Protein AF-A0A2V7TXN1-F1 (afdb_monomer)

Structure (mmCIF, N/CA/C/O backbone):
data_AF-A0A2V7TXN1-F1
#
_entry.id   AF-A0A2V7TXN1-F1
#
loop_
_atom_site.group_PDB
_atom_site.id
_atom_site.type_symbol
_atom_site.label_atom_id
_atom_site.label_alt_id
_atom_site.label_comp_id
_atom_site.label_asym_id
_atom_site.label_entity_id
_atom_site.label_seq_id
_atom_site.pdbx_PDB_ins_code
_atom_site.Cartn_x
_atom_site.Cartn_y
_atom_site.Cartn_z
_atom_site.occupancy
_atom_site.B_iso_or_equiv
_atom_site.auth_seq_id
_atom_site.auth_comp_id
_atom_site.auth_asym_id
_atom_site.auth_atom_id
_atom_site.pdbx_PDB_model_num
ATOM 1 N N . MET A 1 1 ? -6.377 -0.291 13.987 1.00 91.50 1 MET A N 1
ATOM 2 C CA . MET A 1 1 ? -7.461 -0.305 12.959 1.00 91.50 1 MET A CA 1
ATOM 3 C C . MET A 1 1 ? -8.180 -1.663 12.950 1.00 91.50 1 MET A C 1
ATOM 5 O O . MET A 1 1 ? -7.564 -2.643 13.345 1.00 91.50 1 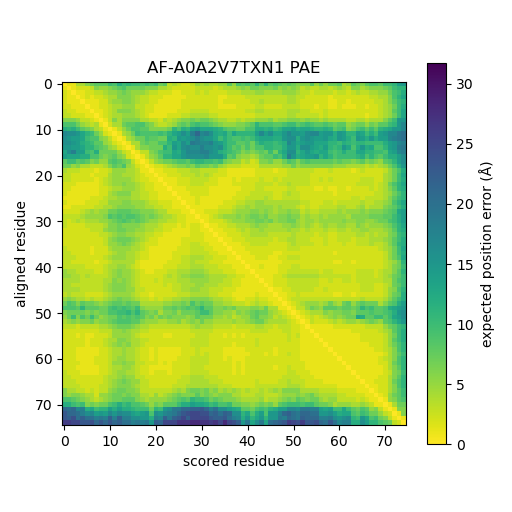MET A O 1
ATOM 9 N N . ARG A 1 2 ? -9.451 -1.776 12.519 1.00 90.94 2 ARG A N 1
ATOM 10 C CA . ARG A 1 2 ? -10.180 -3.069 12.424 1.00 90.94 2 ARG A CA 1
ATOM 11 C C . ARG A 1 2 ? -10.449 -3.467 10.974 1.00 90.94 2 ARG A C 1
ATOM 13 O O . ARG A 1 2 ? -10.622 -2.596 10.132 1.00 90.94 2 ARG A O 1
ATOM 20 N N . ASN A 1 3 ? -10.502 -4.770 10.687 1.00 94.56 3 ASN A N 1
ATOM 21 C CA . ASN A 1 3 ? -10.815 -5.310 9.352 1.00 94.56 3 ASN A CA 1
ATOM 22 C C . ASN A 1 3 ? -9.960 -4.694 8.224 1.00 94.56 3 ASN A C 1
ATOM 24 O O . ASN A 1 3 ? -10.471 -4.388 7.150 1.00 94.56 3 ASN A O 1
ATOM 28 N N . LEU A 1 4 ? -8.664 -4.470 8.482 1.00 96.19 4 LEU A N 1
ATOM 29 C CA . LEU A 1 4 ? -7.754 -3.875 7.504 1.00 96.19 4 LEU A CA 1
ATOM 30 C C . LEU A 1 4 ? -7.533 -4.835 6.330 1.00 96.19 4 LEU A C 1
ATOM 32 O O . LEU A 1 4 ? -7.024 -5.942 6.503 1.00 96.19 4 LEU A O 1
ATOM 36 N N . THR A 1 5 ? -7.881 -4.383 5.133 1.00 96.50 5 THR A N 1
ATOM 37 C CA . THR A 1 5 ? -7.721 -5.128 3.885 1.00 96.50 5 THR A CA 1
ATOM 38 C C . THR A 1 5 ? -6.903 -4.330 2.888 1.00 96.50 5 THR A C 1
ATOM 40 O O . THR A 1 5 ? -7.023 -3.106 2.822 1.00 96.50 5 THR A O 1
ATOM 43 N N . PHE A 1 6 ? -6.136 -5.039 2.065 1.00 96.31 6 PHE A N 1
ATOM 44 C CA . PHE A 1 6 ? -5.352 -4.468 0.978 1.00 96.31 6 PHE A CA 1
ATOM 45 C C . PHE A 1 6 ? -5.677 -5.151 -0.344 1.00 96.31 6 PHE A C 1
ATOM 47 O O . PHE A 1 6 ? -6.048 -6.325 -0.379 1.00 96.31 6 PHE A O 1
ATOM 54 N N . GLY A 1 7 ? -5.451 -4.434 -1.437 1.00 94.00 7 GLY A N 1
ATOM 55 C CA . GLY A 1 7 ? -5.343 -5.042 -2.752 1.00 94.00 7 GLY A CA 1
ATOM 56 C C . GLY A 1 7 ? -4.573 -4.163 -3.722 1.00 94.00 7 GLY A C 1
ATOM 57 O O . GLY A 1 7 ? -4.276 -3.001 -3.444 1.00 94.00 7 GLY A O 1
ATOM 58 N N . PHE A 1 8 ? -4.207 -4.748 -4.857 1.00 91.69 8 PHE A N 1
ATOM 59 C CA . PHE A 1 8 ? -3.396 -4.075 -5.861 1.00 91.69 8 PHE A CA 1
ATOM 60 C C . PHE A 1 8 ? -4.251 -3.238 -6.797 1.00 91.69 8 PHE A C 1
ATOM 62 O O . PHE A 1 8 ? -5.320 -3.660 -7.234 1.00 91.69 8 PHE A O 1
ATOM 69 N N . PHE A 1 9 ? -3.735 -2.064 -7.142 1.00 86.25 9 PHE A N 1
ATOM 70 C CA . PHE A 1 9 ? -4.284 -1.220 -8.192 1.00 86.25 9 PHE A CA 1
ATOM 71 C C . PHE A 1 9 ? -3.394 -1.326 -9.442 1.00 86.25 9 PHE A C 1
ATOM 73 O O . PHE A 1 9 ? -2.693 -0.393 -9.838 1.00 86.25 9 PHE A O 1
ATOM 80 N N . ASP A 1 10 ? -3.384 -2.532 -10.018 1.00 76.12 10 ASP A N 1
ATOM 81 C CA . ASP A 1 10 ? -2.491 -2.954 -11.109 1.00 76.12 10 ASP A CA 1
ATOM 82 C C . ASP A 1 10 ? -2.899 -2.406 -12.498 1.00 76.12 10 ASP A C 1
ATOM 84 O O . ASP A 1 10 ? -2.085 -2.461 -13.426 1.00 76.12 10 ASP A O 1
ATOM 88 N N . ASP A 1 11 ? -4.111 -1.848 -12.626 1.00 71.69 11 ASP A N 1
ATOM 89 C CA . ASP A 1 11 ? -4.692 -1.284 -13.862 1.00 71.69 11 ASP A CA 1
ATOM 90 C C . ASP A 1 11 ? -4.497 0.240 -13.989 1.00 71.69 11 ASP A C 1
ATOM 92 O O . ASP A 1 11 ? -5.137 0.911 -14.795 1.00 71.69 11 ASP A O 1
ATOM 96 N N . SER A 1 12 ? -3.592 0.820 -13.200 1.00 65.31 12 SER A N 1
ATOM 97 C CA . SER A 1 12 ? -3.337 2.270 -13.184 1.00 65.31 12 SER A CA 1
ATOM 98 C C . SER A 1 12 ? -2.675 2.834 -14.448 1.00 65.31 12 SER A C 1
ATOM 100 O O . SER A 1 12 ? -2.499 4.047 -14.551 1.00 65.31 12 SER A O 1
ATOM 102 N N . GLY A 1 13 ? -2.255 1.976 -15.385 1.00 65.19 13 GLY A N 1
ATOM 103 C CA . GLY A 1 13 ? -1.492 2.369 -16.574 1.00 65.19 13 GLY A CA 1
ATOM 104 C C . GLY A 1 13 ? -0.072 2.876 -16.278 1.00 65.19 13 GLY A C 1
ATOM 105 O O . GLY A 1 13 ? 0.627 3.284 -17.203 1.00 65.19 13 GLY A O 1
ATOM 106 N N . LEU A 1 14 ? 0.369 2.854 -15.013 1.00 64.00 14 LEU A N 1
ATOM 107 C CA . LEU A 1 14 ? 1.714 3.263 -14.612 1.00 64.00 14 LEU A CA 1
ATOM 108 C C . LEU A 1 14 ? 2.712 2.094 -14.704 1.00 64.00 14 LEU A C 1
ATOM 110 O O . LEU A 1 14 ? 2.339 0.945 -14.449 1.00 64.00 14 LEU A O 1
ATOM 114 N N . PRO A 1 15 ? 3.993 2.372 -15.013 1.00 65.00 15 PRO A N 1
ATOM 115 C CA . PRO A 1 15 ? 5.041 1.356 -15.014 1.00 65.00 15 PRO A CA 1
ATOM 116 C C . PRO A 1 15 ? 5.195 0.687 -13.634 1.00 65.00 15 PRO A C 1
ATOM 118 O O . PRO A 1 15 ? 5.519 1.341 -12.637 1.00 65.00 15 PRO A O 1
ATOM 121 N N . ARG A 1 16 ? 4.940 -0.630 -13.583 1.00 67.25 16 ARG A N 1
ATOM 122 C CA . ARG A 1 16 ? 4.945 -1.462 -12.356 1.00 67.25 16 ARG A CA 1
ATOM 123 C C . ARG A 1 16 ? 6.326 -1.613 -11.712 1.00 67.25 16 ARG A C 1
ATOM 125 O O . ARG A 1 16 ? 6.433 -2.024 -10.563 1.00 67.25 16 ARG A O 1
ATOM 132 N N . ASP A 1 17 ? 7.367 -1.327 -12.474 1.00 70.19 17 ASP A N 1
ATOM 133 C CA . ASP A 1 17 ? 8.775 -1.365 -12.088 1.00 70.19 17 ASP A CA 1
ATOM 134 C C . ASP A 1 17 ? 9.175 -0.190 -11.184 1.00 70.19 17 ASP A C 1
ATOM 136 O O . ASP A 1 17 ? 10.053 -0.336 -10.336 1.00 70.19 17 ASP A O 1
ATOM 140 N N . THR A 1 18 ? 8.507 0.958 -11.310 1.00 79.69 18 THR A N 1
ATOM 141 C CA . THR A 1 18 ? 8.828 2.155 -10.514 1.00 79.69 18 THR A CA 1
ATOM 142 C C . THR A 1 18 ? 7.978 2.283 -9.252 1.00 79.69 18 THR A C 1
ATOM 144 O O . THR A 1 18 ? 8.462 2.741 -8.209 1.00 79.69 18 THR A O 1
ATOM 147 N N . ARG A 1 19 ? 6.698 1.895 -9.326 1.00 86.75 19 ARG A N 1
ATOM 148 C CA . ARG A 1 19 ? 5.720 2.114 -8.255 1.00 86.75 19 ARG A CA 1
ATOM 149 C C . ARG A 1 19 ? 4.756 0.952 -8.109 1.00 86.75 19 ARG A C 1
ATOM 151 O O . ARG A 1 19 ? 4.299 0.373 -9.089 1.00 86.75 19 ARG A O 1
ATOM 158 N N . ILE A 1 20 ? 4.370 0.699 -6.863 1.00 89.81 20 ILE A N 1
ATOM 159 C CA . ILE A 1 20 ? 3.292 -0.224 -6.521 1.00 89.81 20 ILE A CA 1
ATOM 160 C C . ILE A 1 20 ? 2.163 0.594 -5.906 1.00 89.81 20 ILE A C 1
ATOM 162 O O . ILE A 1 20 ? 2.350 1.261 -4.884 1.00 89.81 20 ILE A O 1
ATOM 166 N N . LEU A 1 21 ? 0.997 0.554 -6.549 1.00 91.06 21 LEU A N 1
ATOM 167 C CA . LEU A 1 21 ? -0.222 1.166 -6.038 1.00 91.06 21 LEU A CA 1
ATOM 168 C C . LEU A 1 21 ? -1.081 0.111 -5.354 1.00 91.06 21 LEU A C 1
ATOM 170 O O . LEU A 1 21 ? -1.317 -0.972 -5.896 1.00 91.06 21 LEU A O 1
ATOM 174 N N . MET A 1 22 ? -1.568 0.447 -4.167 1.00 92.19 22 MET A N 1
ATOM 175 C CA . MET A 1 22 ? -2.446 -0.418 -3.391 1.00 92.19 22 MET A CA 1
ATOM 176 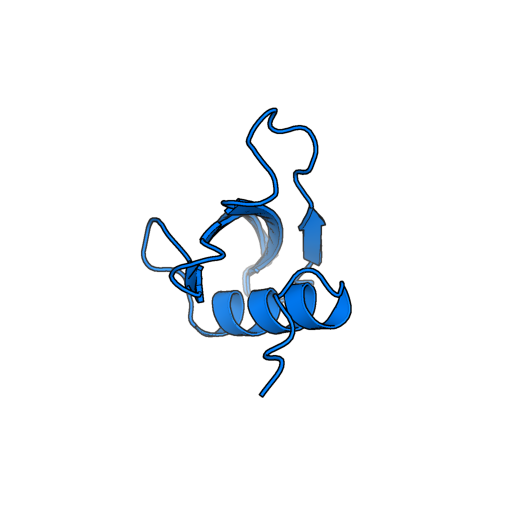C C . MET A 1 22 ? -3.636 0.375 -2.896 1.00 92.19 22 MET A C 1
ATOM 178 O O . MET A 1 22 ? -3.461 1.498 -2.434 1.00 92.19 22 MET A O 1
ATOM 182 N N . PHE A 1 23 ? -4.821 -0.220 -2.920 1.00 93.56 23 PHE A N 1
ATOM 183 C CA . PHE A 1 23 ? -5.924 0.284 -2.117 1.00 93.56 23 PHE A CA 1
ATOM 184 C C . PHE A 1 23 ? -5.872 -0.346 -0.725 1.00 93.56 23 PHE A C 1
ATOM 186 O O . PHE A 1 23 ? -5.430 -1.486 -0.561 1.00 93.56 23 PHE A O 1
ATOM 193 N N . TYR A 1 24 ? -6.346 0.395 0.269 1.00 95.25 24 TYR A N 1
ATOM 194 C CA . TYR A 1 24 ? -6.620 -0.129 1.598 1.00 95.25 24 TYR A CA 1
ATOM 195 C C . TYR A 1 24 ? -8.020 0.274 2.046 1.00 95.25 24 TYR A C 1
ATOM 197 O O . TYR A 1 24 ? -8.533 1.323 1.646 1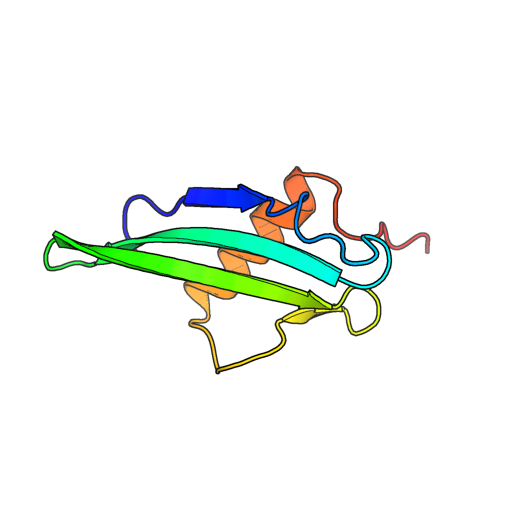.00 95.25 24 TYR A O 1
ATOM 205 N N . SER A 1 25 ? -8.611 -0.531 2.921 1.00 96.69 25 SER A N 1
ATOM 206 C CA . SER A 1 25 ? -9.813 -0.169 3.670 1.00 96.69 25 SER A CA 1
ATOM 207 C C . SER A 1 25 ? -9.784 -0.767 5.066 1.00 96.69 25 SER A C 1
ATOM 209 O O . SER A 1 25 ? -9.214 -1.835 5.263 1.00 96.69 25 SER A O 1
ATOM 211 N N . PHE A 1 26 ? -10.373 -0.067 6.030 1.00 96.38 26 PHE A N 1
ATOM 212 C CA . PHE A 1 26 ? -10.506 -0.517 7.412 1.00 96.38 26 PHE A CA 1
ATOM 213 C C . PHE A 1 26 ? -11.706 0.155 8.091 1.00 96.38 26 PHE A C 1
ATOM 215 O O . PHE A 1 26 ? -12.228 1.167 7.617 1.00 96.38 26 PHE A O 1
ATOM 222 N N . GLU A 1 27 ? -12.107 -0.387 9.233 1.00 96.81 27 GLU A N 1
ATOM 223 C CA . GLU A 1 27 ? -13.076 0.207 10.151 1.00 96.81 27 GLU A CA 1
ATOM 224 C C . GLU A 1 27 ? -12.356 0.873 11.333 1.00 96.81 27 GLU A C 1
ATOM 226 O O . GLU A 1 27 ? -11.434 0.295 11.929 1.00 96.81 27 GLU A O 1
ATOM 231 N N . THR A 1 28 ? -12.754 2.104 11.671 1.00 93.44 28 THR A N 1
ATOM 232 C CA . THR A 1 28 ? -12.288 2.786 12.890 1.00 93.44 28 THR A CA 1
ATOM 233 C C . THR A 1 28 ? -12.919 2.168 14.139 1.00 93.44 28 THR A C 1
ATOM 235 O O . THR A 1 28 ? -13.814 1.325 14.057 1.00 93.44 28 THR A O 1
ATOM 238 N N . GLU A 1 29 ? -12.464 2.587 15.319 1.00 91.50 29 GLU A N 1
ATOM 239 C CA . GLU A 1 29 ? -13.061 2.149 16.586 1.00 91.50 29 GLU A CA 1
ATOM 240 C C . GLU A 1 29 ? -14.523 2.598 16.724 1.00 91.50 29 GLU A C 1
ATOM 242 O O . GLU A 1 29 ? -15.334 1.889 17.310 1.00 91.50 29 GLU A O 1
ATOM 247 N N . GLU A 1 30 ? -14.883 3.719 16.098 1.00 95.19 30 GLU A N 1
ATOM 248 C CA . GLU A 1 30 ? -16.242 4.259 16.014 1.00 95.19 30 GLU A CA 1
ATOM 249 C C . GLU A 1 30 ? -17.087 3.617 14.898 1.00 95.19 30 GLU A C 1
ATOM 251 O O . GLU A 1 30 ? -18.131 4.155 14.533 1.00 95.19 30 GLU A O 1
ATOM 256 N N . HIS A 1 31 ? -16.647 2.485 14.335 1.00 92.12 31 HIS A N 1
ATOM 257 C CA . HIS A 1 31 ? -17.330 1.765 13.253 1.00 92.12 31 HIS A CA 1
ATOM 258 C C . HIS A 1 31 ? -17.493 2.576 11.955 1.00 92.12 31 HIS A C 1
ATOM 260 O O . HIS A 1 31 ? -18.414 2.342 11.170 1.00 92.12 31 HIS A O 1
ATOM 266 N N . LEU A 1 32 ? -16.588 3.526 11.694 1.00 95.06 32 LEU A N 1
ATOM 267 C CA . LEU A 1 32 ? -16.573 4.276 10.439 1.00 95.06 32 LEU A CA 1
ATOM 268 C C . LEU A 1 32 ? -15.668 3.595 9.414 1.00 95.06 32 LEU A C 1
ATOM 270 O O . LEU A 1 32 ? -14.503 3.309 9.692 1.00 95.06 32 LEU A O 1
ATOM 274 N N . ALA A 1 33 ? -16.179 3.403 8.199 1.00 94.62 33 ALA A N 1
ATOM 275 C CA . ALA A 1 33 ? -15.380 2.903 7.088 1.00 94.62 33 ALA A CA 1
ATOM 276 C C . ALA A 1 33 ? -14.410 3.984 6.583 1.00 94.62 33 ALA A C 1
ATOM 278 O O . ALA A 1 33 ? -14.797 5.125 6.300 1.00 94.62 33 ALA A O 1
ATOM 279 N N . ARG A 1 34 ? -13.136 3.616 6.443 1.00 95.00 34 ARG A N 1
ATOM 280 C CA . ARG A 1 34 ? -12.082 4.434 5.836 1.00 95.00 34 ARG A CA 1
ATOM 281 C C . ARG A 1 34 ? -11.399 3.643 4.735 1.00 95.00 34 ARG A C 1
ATOM 283 O O . ARG A 1 34 ? -11.202 2.439 4.858 1.00 95.00 34 ARG A O 1
ATOM 290 N N . SER A 1 35 ? -11.007 4.334 3.673 1.00 95.06 35 SER A N 1
ATOM 291 C CA . SER A 1 35 ? -10.272 3.746 2.558 1.00 95.06 35 SER A CA 1
ATOM 292 C C . SER A 1 35 ? -9.334 4.763 1.926 1.0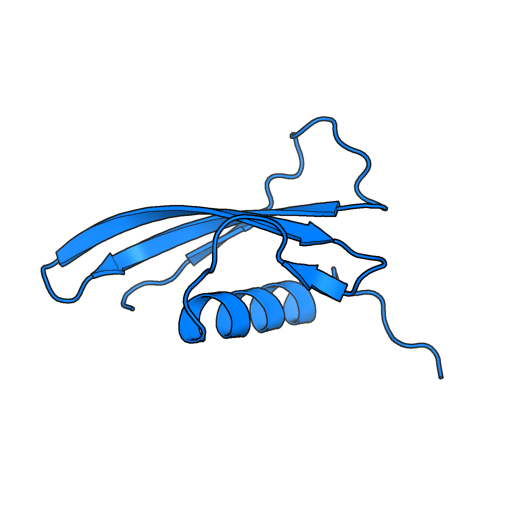0 95.06 35 SER A C 1
ATOM 294 O O . SER A 1 35 ? -9.495 5.971 2.109 1.00 95.06 35 SER A O 1
ATOM 296 N N . GLY A 1 36 ? -8.361 4.282 1.165 1.00 92.94 36 GLY A N 1
ATOM 297 C CA . GLY A 1 36 ? -7.431 5.140 0.446 1.00 92.94 36 GLY A CA 1
ATOM 298 C C . GLY A 1 36 ? -6.496 4.356 -0.459 1.00 92.94 36 GLY A C 1
ATOM 299 O O . GLY A 1 36 ? -6.648 3.147 -0.630 1.00 92.94 36 GLY A O 1
ATOM 300 N N . ILE A 1 37 ? -5.529 5.068 -1.034 1.00 92.06 37 ILE A N 1
ATOM 301 C CA . ILE A 1 37 ? -4.495 4.499 -1.898 1.00 92.06 37 ILE A CA 1
ATOM 302 C C . ILE A 1 37 ? -3.129 4.757 -1.260 1.00 92.06 37 ILE A C 1
ATOM 304 O O . ILE A 1 37 ? -2.848 5.866 -0.806 1.00 92.06 37 ILE A O 1
ATOM 308 N N . LEU A 1 38 ? -2.282 3.732 -1.233 1.00 93.06 38 LEU A N 1
ATOM 309 C CA . LEU A 1 38 ? -0.875 3.814 -0.860 1.00 93.06 38 LEU A CA 1
ATOM 310 C C . LEU A 1 38 ? -0.000 3.724 -2.104 1.00 93.06 38 LEU A C 1
ATOM 312 O O . LEU A 1 38 ? -0.222 2.887 -2.980 1.00 93.06 38 LEU A O 1
ATOM 316 N N . HIS A 1 39 ? 1.006 4.593 -2.155 1.00 92.00 39 HIS A N 1
ATOM 317 C CA . HIS A 1 39 ? 1.959 4.679 -3.253 1.00 92.00 39 HIS A CA 1
ATOM 318 C C . HIS A 1 39 ? 3.323 4.249 -2.730 1.00 92.00 39 HIS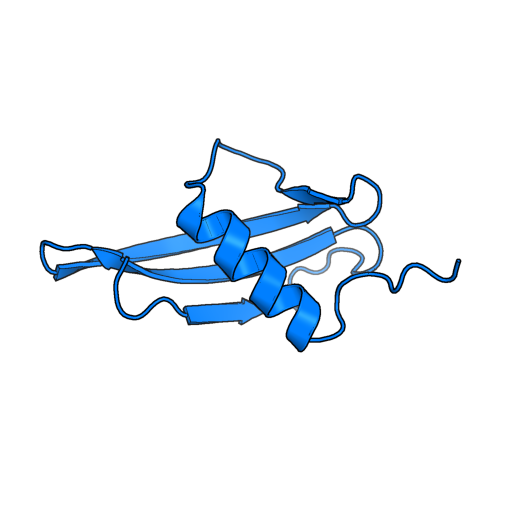 A C 1
ATOM 320 O O . HIS A 1 39 ? 3.977 5.011 -2.019 1.00 92.00 39 HIS A O 1
ATOM 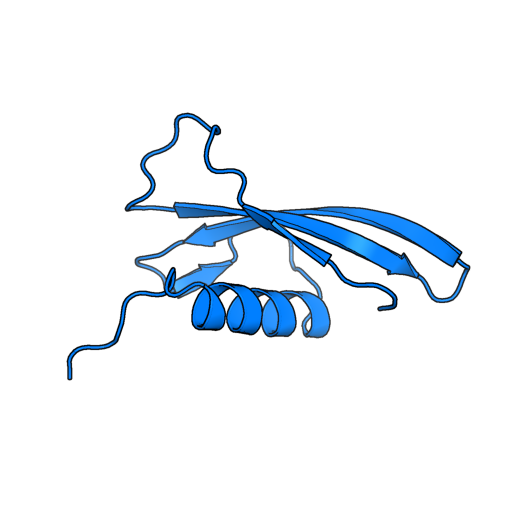326 N N . TYR A 1 40 ? 3.754 3.035 -3.056 1.00 91.88 40 TYR A N 1
ATOM 327 C CA . TYR A 1 40 ? 5.084 2.562 -2.694 1.00 91.88 40 TYR A CA 1
ATOM 328 C C . TYR A 1 40 ? 6.059 2.811 -3.844 1.00 91.88 40 TYR A C 1
ATOM 330 O O . TYR A 1 40 ? 5.825 2.365 -4.967 1.00 91.88 40 TYR A O 1
ATOM 338 N N . HIS A 1 41 ? 7.143 3.532 -3.570 1.00 90.56 41 HIS A N 1
ATOM 339 C CA . HIS A 1 41 ? 8.228 3.746 -4.518 1.00 90.56 41 HIS A CA 1
ATOM 340 C C . HIS A 1 41 ? 9.250 2.624 -4.368 1.00 90.56 41 HIS A C 1
ATOM 342 O O . HIS A 1 41 ? 9.838 2.467 -3.298 1.00 90.56 41 HIS A O 1
ATOM 348 N N . VAL A 1 42 ? 9.468 1.852 -5.433 1.00 88.69 42 VAL A N 1
ATOM 349 C CA . VAL A 1 42 ? 10.268 0.619 -5.369 1.00 88.69 42 VAL A CA 1
ATOM 350 C C . VAL A 1 42 ? 11.748 0.928 -5.130 1.00 88.69 42 VAL A C 1
ATOM 352 O O . VAL A 1 42 ? 12.357 0.348 -4.236 1.00 88.69 42 VAL A O 1
ATOM 355 N N . GLU A 1 43 ? 12.306 1.887 -5.872 1.00 87.94 43 GLU A N 1
ATOM 356 C CA . GLU A 1 43 ? 13.723 2.272 -5.764 1.00 87.94 43 GLU A CA 1
ATOM 357 C C . GLU A 1 43 ? 14.060 2.906 -4.405 1.00 87.94 43 GLU A C 1
ATOM 359 O O . GLU A 1 43 ? 14.947 2.438 -3.697 1.00 87.94 43 GLU A O 1
ATOM 364 N N . GLU A 1 44 ? 13.295 3.922 -3.993 1.00 89.75 44 GLU A N 1
ATOM 365 C CA . GLU A 1 44 ? 13.457 4.593 -2.696 1.00 89.75 44 GLU A CA 1
ATOM 366 C C . GLU A 1 44 ? 12.965 3.762 -1.495 1.00 89.75 44 GLU A C 1
ATOM 368 O O . GLU A 1 44 ? 13.118 4.181 -0.348 1.00 89.75 44 GLU A O 1
ATOM 373 N N . ARG A 1 45 ? 12.345 2.601 -1.745 1.00 90.50 45 ARG A N 1
ATOM 374 C CA . ARG A 1 45 ? 11.830 1.653 -0.744 1.00 90.50 45 ARG A CA 1
ATOM 375 C C . ARG A 1 45 ? 10.931 2.278 0.328 1.00 90.50 45 ARG A C 1
ATOM 377 O O . ARG A 1 45 ? 10.959 1.871 1.491 1.00 90.50 45 ARG A O 1
ATOM 384 N N . ARG A 1 46 ? 10.102 3.253 -0.049 1.00 90.75 46 ARG A N 1
ATOM 385 C CA . ARG A 1 46 ? 9.245 3.994 0.890 1.00 90.75 46 ARG A CA 1
ATOM 386 C C . ARG A 1 46 ? 7.876 4.322 0.315 1.00 90.75 46 ARG A C 1
ATOM 388 O O . ARG A 1 46 ? 7.695 4.399 -0.899 1.00 90.75 46 ARG A O 1
ATOM 395 N N . PHE A 1 47 ? 6.929 4.605 1.206 1.00 92.12 47 PHE A N 1
ATOM 396 C CA . PHE A 1 47 ? 5.665 5.223 0.819 1.00 92.12 47 PHE A CA 1
ATOM 397 C C . PHE A 1 47 ? 5.857 6.705 0.472 1.00 92.12 47 PHE A C 1
ATOM 399 O O . PHE A 1 47 ? 6.624 7.427 1.118 1.00 92.12 47 PHE A O 1
ATOM 406 N N . VAL A 1 48 ? 5.150 7.151 -0.562 1.00 89.81 48 VAL A N 1
ATOM 407 C CA . VAL A 1 48 ? 5.128 8.531 -1.053 1.00 89.81 48 VAL A CA 1
ATOM 408 C C . VAL A 1 48 ? 3.732 9.104 -0.844 1.00 89.81 48 VAL A C 1
ATOM 410 O O . VAL A 1 48 ? 2.744 8.419 -1.090 1.00 89.81 48 VAL A O 1
ATOM 413 N N . GLY A 1 49 ? 3.651 10.370 -0.435 1.00 83.88 49 GLY A N 1
ATOM 414 C CA . GLY A 1 49 ? 2.387 11.066 -0.211 1.00 83.88 49 GLY A CA 1
ATOM 415 C C . GLY A 1 49 ? 2.271 11.623 1.208 1.00 83.88 49 GLY A C 1
ATOM 416 O O . GLY A 1 49 ? 3.296 11.836 1.865 1.00 83.88 49 GLY A O 1
ATOM 417 N N . PRO A 1 50 ? 1.038 11.903 1.669 1.00 82.56 50 PRO A N 1
ATOM 418 C CA . PRO A 1 50 ? 0.770 12.356 3.028 1.00 82.56 50 PRO A CA 1
ATOM 419 C C . PRO A 1 50 ? 1.353 11.404 4.072 1.00 82.56 50 PRO A C 1
ATOM 421 O O . PRO A 1 50 ? 1.557 10.217 3.819 1.00 82.56 50 PRO A O 1
ATOM 424 N N . ARG A 1 51 ? 1.600 11.916 5.280 1.00 82.69 51 ARG A N 1
ATOM 425 C CA . ARG A 1 51 ? 2.062 11.067 6.377 1.00 82.69 51 ARG A CA 1
ATOM 426 C C . ARG A 1 51 ? 0.962 10.065 6.720 1.00 82.69 51 ARG A C 1
ATOM 428 O O . ARG A 1 51 ? -0.113 10.452 7.169 1.00 82.69 51 ARG A O 1
ATOM 435 N N . HIS A 1 52 ? 1.244 8.794 6.477 1.00 84.38 52 HIS A N 1
ATOM 436 C CA . HIS A 1 52 ? 0.367 7.697 6.847 1.00 84.38 52 HIS A CA 1
ATOM 437 C C . HIS A 1 52 ? 0.667 7.232 8.268 1.00 84.38 52 HIS A C 1
ATOM 439 O O . HIS A 1 52 ? 1.770 7.421 8.786 1.00 84.38 52 HIS A O 1
ATOM 445 N N . ASP A 1 53 ? -0.336 6.614 8.875 1.00 88.62 53 ASP A N 1
ATOM 446 C CA . ASP A 1 53 ? -0.210 5.984 10.177 1.00 88.62 53 ASP A CA 1
ATOM 447 C C . ASP A 1 53 ? 0.844 4.851 10.165 1.00 88.62 53 ASP A C 1
ATOM 449 O O . ASP A 1 53 ? 1.050 4.163 9.154 1.00 88.62 53 ASP A O 1
ATOM 453 N N . GLN A 1 54 ? 1.551 4.670 11.284 1.00 91.12 54 GLN A N 1
ATOM 454 C CA . GLN A 1 54 ? 2.622 3.678 11.396 1.00 91.12 54 GLN A CA 1
ATOM 455 C C . GLN A 1 54 ? 2.092 2.235 11.341 1.00 91.12 54 GLN A C 1
ATOM 457 O O . GLN A 1 54 ? 2.724 1.376 10.721 1.00 91.12 54 GLN A O 1
ATOM 462 N N . GLU A 1 55 ? 0.931 1.964 11.938 1.00 93.19 55 GLU A N 1
ATOM 463 C CA . GLU A 1 55 ? 0.255 0.665 11.870 1.00 93.19 55 GLU A CA 1
ATOM 464 C C . GLU A 1 55 ? -0.111 0.352 10.408 1.00 93.19 55 GLU A C 1
ATOM 466 O O . GLU A 1 55 ? 0.180 -0.740 9.915 1.00 93.19 55 GLU A O 1
ATOM 471 N N . LEU A 1 56 ? -0.636 1.341 9.670 1.00 94.12 56 LEU A N 1
ATOM 472 C CA . LEU A 1 56 ? -1.007 1.190 8.255 1.00 94.12 56 LEU A CA 1
ATOM 473 C C . LEU A 1 56 ? 0.200 0.878 7.369 1.00 94.12 56 LEU A C 1
ATOM 475 O O . LEU A 1 56 ? 0.167 -0.058 6.571 1.00 94.12 56 LEU A O 1
ATOM 479 N N . THR A 1 57 ? 1.269 1.660 7.503 1.00 93.94 57 THR A N 1
ATOM 480 C CA . THR A 1 57 ? 2.487 1.476 6.698 1.00 93.94 57 THR A CA 1
ATOM 481 C C . THR A 1 57 ? 3.182 0.149 6.990 1.00 93.94 57 THR A C 1
ATOM 483 O O . THR A 1 57 ? 3.648 -0.508 6.060 1.00 93.94 57 THR A O 1
ATOM 486 N N . THR A 1 58 ? 3.195 -0.291 8.249 1.00 94.88 58 THR A N 1
ATOM 487 C CA . THR A 1 58 ? 3.757 -1.592 8.641 1.00 94.88 58 THR A CA 1
ATOM 488 C C . THR A 1 58 ? 2.957 -2.745 8.036 1.00 94.88 58 THR A C 1
ATOM 490 O O . THR A 1 58 ? 3.534 -3.633 7.408 1.00 94.88 58 THR A O 1
ATOM 493 N N . ALA A 1 59 ? 1.627 -2.710 8.156 1.00 96.00 59 ALA A N 1
ATOM 494 C CA . ALA A 1 59 ? 0.756 -3.738 7.590 1.00 96.00 59 ALA A CA 1
ATOM 495 C C . ALA A 1 59 ? 0.839 -3.792 6.054 1.00 96.00 59 ALA A C 1
ATOM 497 O O . ALA A 1 59 ? 0.842 -4.870 5.461 1.00 96.00 59 ALA A O 1
ATOM 498 N N . ALA A 1 60 ? 0.975 -2.635 5.404 1.00 95.25 60 ALA A N 1
ATOM 499 C CA . ALA A 1 60 ? 1.137 -2.549 3.959 1.00 95.25 60 ALA A CA 1
ATOM 500 C C . ALA A 1 60 ? 2.473 -3.147 3.476 1.00 95.25 60 ALA A C 1
ATOM 502 O O . ALA A 1 60 ? 2.507 -3.812 2.442 1.00 95.25 60 ALA A O 1
ATOM 503 N N . LEU A 1 61 ? 3.571 -2.959 4.219 1.00 95.00 61 LEU A N 1
ATOM 504 C CA . LEU A 1 61 ? 4.858 -3.598 3.908 1.00 95.0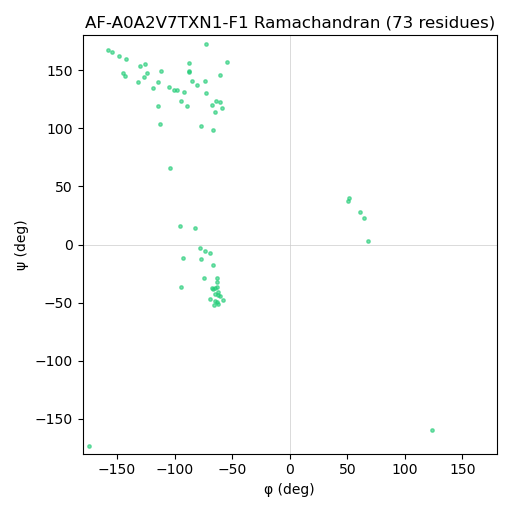0 61 LEU A CA 1
ATOM 505 C C . LEU A 1 61 ? 4.792 -5.123 4.044 1.00 95.00 61 LEU A C 1
ATOM 507 O O . LEU A 1 61 ? 5.311 -5.826 3.178 1.00 95.00 61 LEU A O 1
ATOM 511 N N . ASP A 1 62 ? 4.138 -5.636 5.090 1.00 95.31 62 ASP A N 1
ATOM 512 C CA . ASP A 1 62 ? 3.922 -7.080 5.258 1.00 95.31 62 ASP A CA 1
AT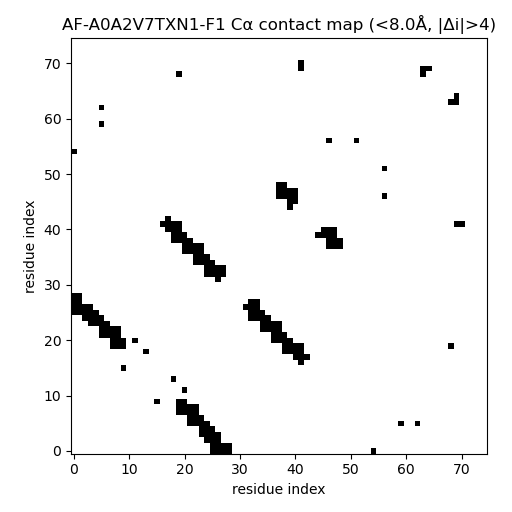OM 513 C C . ASP A 1 62 ? 3.100 -7.654 4.093 1.00 95.31 62 ASP A C 1
ATOM 515 O O . ASP A 1 62 ? 3.481 -8.662 3.497 1.00 95.31 62 ASP A O 1
ATOM 519 N N . PHE A 1 63 ? 2.034 -6.959 3.684 1.00 95.06 63 PHE A N 1
ATOM 520 C CA . PHE A 1 63 ? 1.245 -7.331 2.510 1.00 95.06 63 PHE A CA 1
ATOM 521 C C . PHE A 1 63 ? 2.092 -7.390 1.225 1.00 95.06 63 PHE A C 1
ATOM 523 O O . PHE A 1 63 ? 2.046 -8.389 0.505 1.00 95.06 63 PHE A O 1
ATOM 530 N N . LEU A 1 64 ? 2.916 -6.368 0.957 1.00 93.06 64 LEU A N 1
ATOM 531 C CA . LEU A 1 64 ? 3.814 -6.342 -0.206 1.00 93.06 64 LEU A CA 1
ATOM 532 C C . LEU A 1 64 ? 4.852 -7.471 -0.178 1.00 93.06 64 LEU A C 1
ATOM 534 O O . LEU A 1 64 ? 5.134 -8.075 -1.216 1.00 93.06 64 LEU A O 1
ATOM 538 N N . SER A 1 65 ? 5.408 -7.751 1.003 1.00 92.88 65 SER A N 1
ATOM 539 C CA . SER A 1 65 ? 6.381 -8.821 1.225 1.00 92.88 65 SER A CA 1
ATOM 540 C C . SER A 1 65 ? 5.774 -10.189 0.912 1.00 92.88 65 SER A C 1
ATOM 542 O O . SER A 1 65 ? 6.300 -10.931 0.082 1.00 92.88 65 SER A O 1
ATOM 544 N N . ARG A 1 66 ? 4.601 -10.494 1.485 1.00 92.94 66 ARG A N 1
ATOM 545 C CA . ARG A 1 66 ? 3.883 -11.760 1.258 1.00 92.94 66 ARG A CA 1
ATOM 546 C C . ARG A 1 66 ? 3.440 -11.944 -0.188 1.00 92.94 66 ARG A C 1
ATOM 548 O O . ARG A 1 66 ? 3.398 -13.069 -0.673 1.00 92.94 66 ARG A O 1
ATOM 555 N N . ALA A 1 67 ? 3.125 -10.851 -0.878 1.00 90.44 67 ALA A N 1
ATOM 556 C CA . ALA A 1 67 ? 2.766 -10.873 -2.290 1.00 90.44 67 ALA A CA 1
ATOM 557 C C . ALA A 1 67 ? 3.974 -11.017 -3.235 1.00 90.44 67 ALA A C 1
ATOM 559 O O . ALA A 1 67 ? 3.783 -11.059 -4.451 1.00 90.44 67 ALA A O 1
ATOM 560 N N . GLY A 1 68 ? 5.209 -11.039 -2.714 1.00 88.75 68 GLY A N 1
ATOM 561 C CA . GLY A 1 68 ? 6.426 -11.101 -3.527 1.00 88.75 68 GLY A CA 1
ATOM 562 C C . GLY A 1 68 ? 6.629 -9.866 -4.409 1.00 88.75 68 GLY A C 1
ATOM 563 O O . GLY A 1 68 ? 7.288 -9.946 -5.441 1.00 88.75 68 GLY A O 1
ATOM 564 N N . ARG A 1 69 ? 6.025 -8.728 -4.041 1.00 85.69 69 ARG A N 1
ATOM 565 C CA . ARG A 1 69 ? 6.094 -7.474 -4.808 1.00 85.69 69 ARG A CA 1
ATOM 566 C C . ARG A 1 69 ? 7.229 -6.562 -4.343 1.00 85.69 69 ARG A C 1
ATOM 568 O O . ARG A 1 6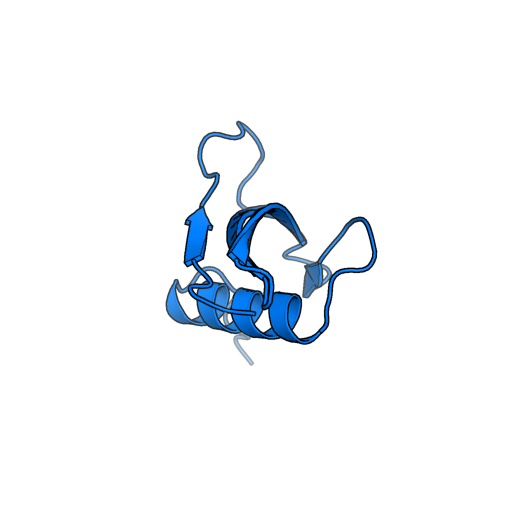9 ? 7.541 -5.599 -5.034 1.00 85.69 69 ARG A O 1
ATOM 575 N N . LEU A 1 70 ? 7.854 -6.852 -3.201 1.00 85.12 70 LEU A N 1
ATOM 576 C CA . LEU A 1 70 ? 9.084 -6.174 -2.797 1.00 85.12 70 LEU A CA 1
ATOM 577 C C . LEU A 1 70 ? 10.290 -6.795 -3.518 1.00 85.12 70 LEU A C 1
ATOM 579 O O . LEU A 1 70 ? 10.382 -8.023 -3.583 1.00 85.12 70 LEU A O 1
ATOM 583 N N . PRO A 1 71 ? 11.235 -5.983 -4.025 1.00 71.81 71 PRO A N 1
ATOM 584 C CA . PRO A 1 71 ? 12.460 -6.503 -4.610 1.00 71.81 71 PRO A CA 1
ATOM 585 C C . PRO A 1 71 ? 13.234 -7.286 -3.549 1.00 71.81 71 PRO A C 1
ATOM 587 O O . PRO A 1 71 ? 13.565 -6.764 -2.482 1.00 71.81 71 PRO A O 1
ATOM 590 N N . THR A 1 72 ? 13.514 -8.554 -3.841 1.00 64.94 72 THR A N 1
ATOM 591 C CA . THR A 1 72 ? 14.351 -9.399 -2.992 1.00 64.94 72 THR A CA 1
ATOM 592 C C . THR A 1 72 ? 15.749 -8.799 -2.991 1.00 64.94 72 THR A C 1
ATOM 594 O O . THR A 1 72 ? 16.346 -8.592 -4.049 1.00 64.94 72 THR A O 1
ATOM 597 N N . ILE A 1 73 ? 16.272 -8.479 -1.808 1.00 58.03 73 ILE A N 1
ATOM 598 C CA . ILE A 1 73 ? 17.664 -8.056 -1.676 1.00 58.03 73 ILE A CA 1
ATOM 599 C C . ILE A 1 73 ? 18.503 -9.285 -2.027 1.00 58.03 73 ILE A C 1
ATOM 601 O O . ILE A 1 73 ? 18.654 -10.193 -1.213 1.00 58.03 73 ILE A O 1
ATOM 605 N N . THR A 1 74 ? 18.982 -9.352 -3.267 1.00 47.53 74 THR A N 1
ATOM 606 C CA . THR A 1 74 ? 20.034 -10.302 -3.621 1.00 47.53 74 THR A CA 1
ATOM 607 C C . THR A 1 74 ? 21.307 -9.685 -3.063 1.00 47.53 74 THR A C 1
ATOM 609 O O . THR A 1 74 ? 21.763 -8.660 -3.568 1.00 47.53 74 THR A O 1
ATOM 612 N N . THR A 1 75 ? 21.745 -10.217 -1.924 1.00 41.84 75 THR A N 1
ATOM 613 C CA . THR A 1 75 ? 22.990 -9.817 -1.255 1.00 41.84 75 THR A CA 1
ATOM 614 C C . THR A 1 75 ? 24.163 -10.509 -1.925 1.00 41.84 75 THR A C 1
ATOM 616 O O . THR A 1 75 ? 23.972 -11.679 -2.331 1.00 41.84 75 THR A O 1
#

Mean predicted aligned error: 5.01 Å

Radius of gyration: 12.91 Å; Cα contacts (8 Å, |Δi|>4): 101; chains: 1; bounding box: 40×24×33 Å

pLDDT: mean 86.85, std 11.8, range [41.84, 96.81]

Secondary structure (DSSP, 8-state):
-EEEEEEE-TTS-S-TTTEEEEEEEEE-TTS-EEEEEEEEETTTTEEESS---HHHHHHHHHHHHHTT-SPP---

Sequence (75 aa):
MRNLTFGFFDDSGLPRDTRILMFYSFETEEHLARSGILHYHVEERRFVGPRHDQELTTAALDFLSRAGRLPTITT

Foldseek 3Di:
DAPKDKDWPPVPPDDLQFWTKMKIWHADPVRDIDIDIWIAGQVVRDTDDPDDDPVVRVVVVVVCVVVVSHDDPPD

Solvent-accessible surface area (backbone atoms only — not comparable to full-atom values): 4716 Å² total; per-residue (Å²): 131,39,81,74,46,76,47,75,47,84,82,72,84,63,67,72,82,55,40,50,44,29,39,40,37,31,30,45,97,88,70,44,83,47,71,52,76,48,40,34,33,56,86,82,69,40,79,60,77,78,91,70,56,69,71,58,55,52,53,50,50,52,52,35,52,77,68,65,70,52,84,77,83,82,124

Nearest PDB structures (foldseek):
  4ejs-assembly1_B-2  TM=6.262E-01  e=2.402E+00  Saccharomyces cerevisiae S288C
  4a8j-assembly1_B  TM=6.125E-01  e=2.880E+00  Saccharomyces cerevisiae S288C
  8at6-assembly1_E  TM=6.278E-01  e=3.250E+00  Saccharomyces cerevisiae
  3pm7-assembly1_A  TM=3.361E-01  e=2.003E+00  Enterococcus faecalis
  8ro7-assembly1_A  TM=3.616E-01  e=3.897E+00  Homo sapiens